Protein AF-A0A6I2M2J6-F1 (afdb_monomer)

Structure (mmCIF, N/CA/C/O backbone):
data_AF-A0A6I2M2J6-F1
#
_entry.id   AF-A0A6I2M2J6-F1
#
loop_
_atom_site.group_PDB
_atom_site.id
_atom_site.type_symbol
_atom_site.label_atom_id
_atom_site.label_alt_id
_atom_site.label_comp_id
_atom_site.label_asym_id
_atom_site.label_entity_id
_atom_site.label_seq_id
_atom_site.pdbx_PDB_ins_code
_atom_site.Cartn_x
_atom_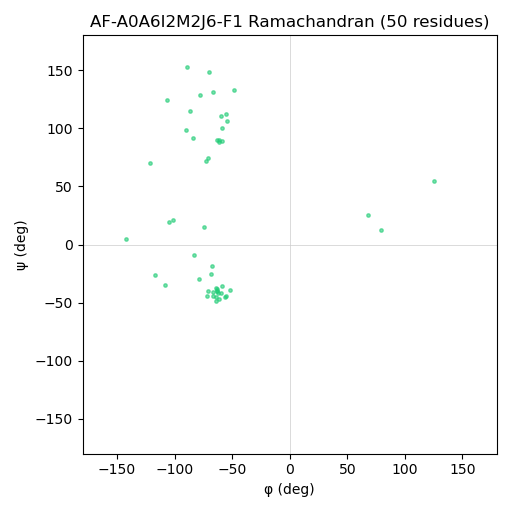site.Cartn_y
_atom_site.Cartn_z
_atom_site.occupancy
_atom_site.B_iso_or_equiv
_atom_site.auth_seq_id
_atom_site.auth_comp_id
_atom_site.auth_asym_id
_atom_site.auth_atom_id
_atom_site.pdbx_PDB_model_num
ATOM 1 N N . TRP A 1 1 ? 13.788 0.666 -2.905 1.00 78.75 1 TRP A N 1
ATOM 2 C CA . TRP A 1 1 ? 13.286 -0.696 -2.623 1.00 78.75 1 TRP A CA 1
ATOM 3 C C . TRP A 1 1 ? 11.918 -0.693 -1.933 1.00 78.75 1 TRP A C 1
ATOM 5 O O . TRP A 1 1 ? 11.006 -1.301 -2.472 1.00 78.75 1 TRP A O 1
ATOM 15 N N . ARG A 1 2 ? 11.714 0.027 -0.811 1.00 82.81 2 ARG A N 1
ATOM 16 C CA .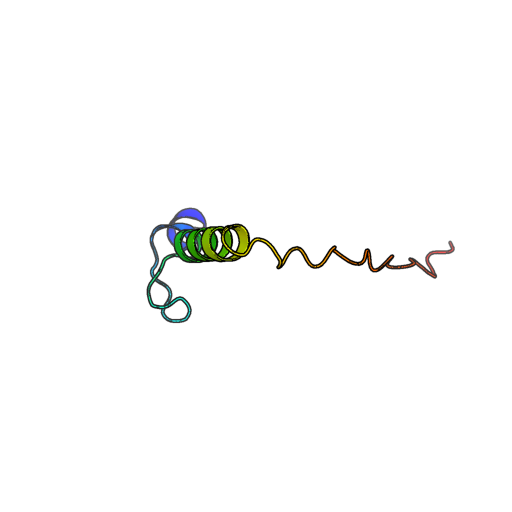 ARG A 1 2 ? 10.394 0.117 -0.141 1.00 82.81 2 ARG A CA 1
ATOM 17 C C . ARG A 1 2 ? 9.271 0.598 -1.057 1.00 82.81 2 ARG A C 1
ATOM 19 O O . ARG A 1 2 ? 8.188 0.032 -1.021 1.00 82.81 2 ARG A O 1
ATOM 26 N N . TYR A 1 3 ? 9.518 1.633 -1.858 1.00 83.69 3 TYR A N 1
ATOM 27 C CA . TYR A 1 3 ? 8.494 2.165 -2.761 1.00 83.69 3 TYR A CA 1
ATOM 28 C C . TYR A 1 3 ? 8.081 1.137 -3.822 1.00 83.69 3 TYR A C 1
ATOM 30 O O . TYR A 1 3 ? 6.899 0.855 -3.975 1.00 83.69 3 TYR A O 1
ATOM 38 N N . ASP A 1 4 ? 9.071 0.524 -4.473 1.00 86.31 4 ASP A N 1
ATOM 39 C CA . ASP A 1 4 ? 8.879 -0.515 -5.491 1.00 86.31 4 ASP A CA 1
ATOM 40 C C . ASP A 1 4 ? 8.053 -1.695 -4.955 1.00 86.31 4 ASP A C 1
ATOM 42 O O . ASP A 1 4 ? 7.070 -2.113 -5.560 1.00 86.31 4 ASP A O 1
ATOM 46 N N . TYR A 1 5 ? 8.374 -2.156 -3.742 1.00 84.56 5 TYR A N 1
ATOM 47 C CA . TYR A 1 5 ? 7.619 -3.209 -3.067 1.00 84.56 5 TYR A CA 1
ATOM 48 C C . TYR A 1 5 ? 6.161 -2.821 -2.783 1.00 84.56 5 TYR A C 1
ATOM 50 O O . TYR A 1 5 ? 5.264 -3.635 -2.966 1.00 84.56 5 TYR A O 1
ATOM 58 N N . ASN A 1 6 ? 5.911 -1.586 -2.341 1.00 86.94 6 ASN A N 1
ATOM 59 C CA . ASN A 1 6 ? 4.569 -1.160 -1.938 1.00 86.94 6 ASN A CA 1
ATOM 60 C C . ASN A 1 6 ? 3.650 -0.819 -3.119 1.00 86.94 6 ASN A C 1
ATOM 62 O O . ASN A 1 6 ? 2.432 -0.957 -2.983 1.00 86.94 6 ASN A O 1
ATOM 66 N N . HIS A 1 7 ? 4.203 -0.356 -4.244 1.00 83.44 7 HIS A N 1
ATOM 67 C CA . HIS A 1 7 ? 3.414 0.194 -5.354 1.00 83.44 7 HIS A CA 1
ATOM 68 C C . HIS A 1 7 ? 3.515 -0.585 -6.663 1.00 83.44 7 HIS A C 1
ATOM 70 O O . HIS A 1 7 ? 2.586 -0.513 -7.459 1.00 83.44 7 HIS A O 1
ATOM 76 N N . VAL A 1 8 ? 4.616 -1.297 -6.905 1.00 81.06 8 VAL A N 1
ATOM 77 C CA . VAL A 1 8 ? 4.896 -1.878 -8.228 1.00 81.06 8 VAL A CA 1
ATOM 78 C C . VAL A 1 8 ? 4.742 -3.389 -8.210 1.00 81.06 8 VAL A C 1
ATOM 80 O O . VAL A 1 8 ? 4.310 -3.976 -9.197 1.00 81.06 8 VAL A O 1
ATOM 83 N N . ARG A 1 9 ? 5.087 -4.040 -7.096 1.00 81.06 9 ARG A N 1
ATOM 84 C CA . ARG A 1 9 ? 5.168 -5.498 -7.062 1.00 81.06 9 ARG A CA 1
ATOM 85 C C . ARG A 1 9 ? 3.819 -6.144 -6.742 1.00 81.06 9 ARG A C 1
ATOM 87 O O . ARG A 1 9 ? 3.342 -5.990 -5.616 1.00 81.06 9 ARG A O 1
ATOM 94 N N . PRO A 1 10 ? 3.239 -6.908 -7.684 1.00 77.12 10 PRO A N 1
ATOM 95 C CA . PRO A 1 10 ? 2.071 -7.723 -7.400 1.00 77.12 10 PRO A CA 1
ATOM 96 C C . PRO A 1 10 ? 2.458 -8.838 -6.424 1.00 77.12 10 PRO A C 1
ATOM 98 O O . PRO A 1 10 ? 3.470 -9.517 -6.612 1.00 77.12 10 PRO A O 1
ATOM 101 N N . HIS A 1 11 ? 1.672 -9.021 -5.363 1.00 76.56 11 HIS A N 1
ATOM 102 C CA . HIS A 1 11 ? 1.909 -10.076 -4.380 1.00 76.56 11 HIS A CA 1
ATOM 103 C C . HIS A 1 11 ? 0.871 -11.190 -4.546 1.00 76.56 11 HIS A C 1
ATOM 105 O O . HIS A 1 11 ? -0.329 -10.925 -4.472 1.00 76.56 11 HIS A O 1
ATOM 111 N N . SER A 1 12 ? 1.302 -12.440 -4.745 1.00 73.50 12 SER A N 1
ATOM 112 C CA . SER A 1 12 ? 0.388 -13.573 -4.986 1.00 73.50 12 SER A CA 1
ATOM 113 C C . SER A 1 12 ? -0.602 -13.791 -3.836 1.00 73.50 12 SER A C 1
ATOM 115 O O . SER A 1 12 ? -1.771 -14.063 -4.084 1.00 73.50 12 SER A O 1
ATOM 117 N N . SER A 1 13 ? -0.178 -13.571 -2.586 1.00 75.50 13 SER A N 1
ATOM 118 C CA . SER A 1 13 ? -1.062 -13.644 -1.409 1.00 75.50 13 SER A CA 1
ATOM 119 C C . SER A 1 13 ? -2.121 -12.536 -1.362 1.00 75.50 13 SER A C 1
ATOM 121 O O . SER A 1 13 ? -3.105 -12.667 -0.647 1.00 75.50 13 SER A O 1
ATOM 123 N N . LEU A 1 14 ? -1.929 -11.444 -2.110 1.00 78.50 14 LEU A N 1
ATOM 124 C CA . LEU A 1 14 ? -2.874 -10.330 -2.240 1.00 78.50 14 LEU A CA 1
ATOM 125 C C . LEU A 1 14 ? -3.660 -10.405 -3.561 1.00 78.50 14 LEU A C 1
ATOM 127 O O . LEU A 1 14 ? -4.136 -9.387 -4.057 1.00 78.50 14 LEU A O 1
ATOM 131 N N . GLY A 1 15 ? -3.740 -11.588 -4.180 1.00 79.94 15 GLY A N 1
ATOM 132 C CA . GLY A 1 15 ? -4.422 -11.772 -5.464 1.00 79.94 15 GLY A CA 1
ATOM 133 C C . GLY A 1 15 ? -3.714 -11.089 -6.637 1.00 79.94 15 GLY A C 1
ATOM 134 O O . GLY A 1 15 ? -4.360 -10.709 -7.607 1.00 79.94 15 GLY A O 1
ATOM 135 N N . GLY A 1 16 ? -2.397 -10.884 -6.541 1.00 86.00 16 GLY A N 1
ATOM 136 C CA . GLY A 1 16 ? -1.620 -10.181 -7.562 1.00 86.00 16 GLY A CA 1
ATOM 137 C C . GLY A 1 16 ? -1.738 -8.656 -7.494 1.00 86.00 16 GLY A C 1
ATOM 138 O O . GLY A 1 16 ? -1.310 -7.977 -8.419 1.00 86.00 16 GLY A O 1
ATOM 139 N N . MET A 1 17 ? -2.285 -8.094 -6.415 1.00 84.25 17 MET A N 1
ATOM 140 C CA . MET A 1 17 ? -2.316 -6.645 -6.199 1.00 84.25 17 MET A CA 1
ATOM 141 C C . MET A 1 17 ? -1.066 -6.164 -5.459 1.00 84.25 17 MET A C 1
ATOM 143 O O . MET A 1 17 ? -0.455 -6.911 -4.685 1.00 84.25 17 MET A O 1
ATOM 147 N N . ALA A 1 18 ? -0.686 -4.902 -5.674 1.00 88.81 18 ALA A N 1
ATOM 148 C CA . ALA A 1 18 ? 0.348 -4.274 -4.862 1.00 88.81 18 ALA A CA 1
ATOM 149 C C . ALA A 1 18 ? -0.174 -4.021 -3.430 1.00 88.81 18 ALA A C 1
ATOM 151 O O . ALA A 1 18 ? -1.362 -3.723 -3.256 1.00 88.81 18 ALA A O 1
ATOM 152 N N . PRO A 1 19 ? 0.687 -4.063 -2.395 1.00 87.12 19 PRO A N 1
ATOM 153 C CA . PRO A 1 19 ? 0.280 -3.857 -1.001 1.00 87.12 19 PRO A CA 1
ATOM 154 C C . PRO A 1 19 ? -0.530 -2.575 -0.760 1.00 87.12 19 PRO A C 1
ATOM 156 O O . PRO A 1 19 ? -1.514 -2.580 -0.023 1.00 87.12 19 PRO A O 1
ATOM 159 N N . SER A 1 20 ? -0.158 -1.479 -1.420 1.00 88.00 20 SER A N 1
ATOM 160 C CA . SER A 1 20 ? -0.888 -0.205 -1.363 1.00 88.00 20 SER A CA 1
ATOM 161 C C . SER A 1 20 ? -2.303 -0.281 -1.951 1.00 88.00 20 SER A C 1
ATOM 163 O O . SER A 1 20 ? -3.227 0.334 -1.419 1.00 88.00 20 SER A O 1
ATOM 165 N N . GLN A 1 21 ? -2.488 -1.043 -3.031 1.00 87.62 21 GLN A N 1
ATOM 166 C CA . GLN A 1 21 ? -3.785 -1.234 -3.678 1.00 87.62 21 GLN A CA 1
ATOM 167 C C . GLN A 1 21 ? -4.692 -2.118 -2.823 1.00 87.62 21 GLN A C 1
ATOM 169 O O . GLN A 1 21 ? -5.844 -1.758 -2.597 1.00 87.62 21 GLN A O 1
ATOM 174 N N . ALA A 1 22 ? -4.153 -3.214 -2.282 1.00 87.69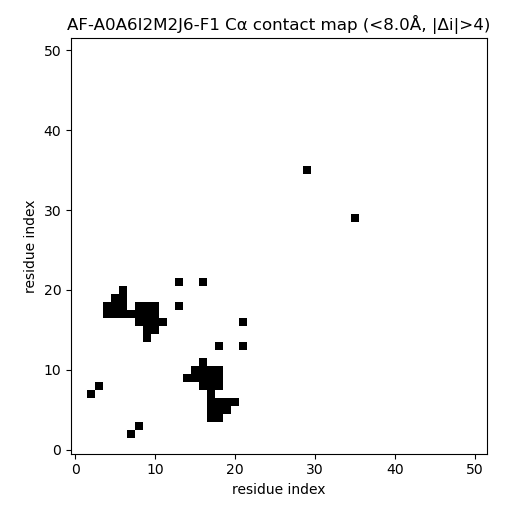 22 ALA A N 1
ATOM 175 C CA . ALA A 1 22 ? -4.877 -4.085 -1.361 1.00 87.69 22 ALA A CA 1
ATOM 176 C C . ALA A 1 22 ? -5.332 -3.322 -0.107 1.00 87.69 22 ALA A C 1
ATOM 178 O O . ALA A 1 22 ? -6.477 -3.453 0.321 1.00 87.69 22 ALA A O 1
ATOM 179 N N . ARG A 1 23 ? -4.466 -2.457 0.440 1.00 85.81 23 ARG A N 1
ATOM 180 C CA . ARG A 1 23 ? -4.810 -1.595 1.575 1.00 85.81 23 ARG A CA 1
ATOM 181 C C . ARG A 1 23 ? -5.948 -0.629 1.237 1.00 85.81 23 ARG A C 1
ATOM 183 O O . ARG A 1 23 ? -6.905 -0.551 1.996 1.00 85.81 23 ARG A O 1
ATOM 190 N N . ARG A 1 24 ? -5.894 0.054 0.087 1.00 86.50 24 ARG A N 1
ATOM 191 C CA . ARG A 1 24 ? -6.983 0.955 -0.329 1.00 86.50 24 ARG A CA 1
ATOM 192 C C . ARG A 1 24 ?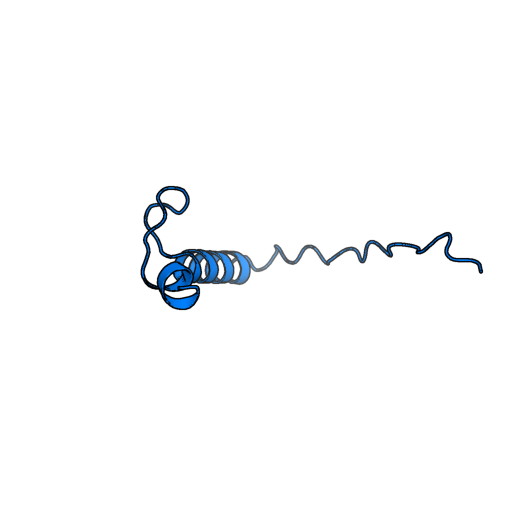 -8.304 0.225 -0.554 1.00 86.50 24 ARG A C 1
ATOM 194 O O . ARG A 1 24 ? -9.338 0.747 -0.153 1.00 86.50 24 ARG A O 1
ATOM 201 N N . ALA A 1 25 ? -8.277 -0.965 -1.151 1.00 85.81 25 ALA A N 1
ATOM 202 C CA . ALA A 1 25 ? -9.475 -1.785 -1.320 1.00 85.81 25 ALA A CA 1
ATOM 203 C C . ALA A 1 25 ? -10.069 -2.215 0.035 1.00 85.81 25 ALA A C 1
ATOM 205 O O . ALA A 1 25 ? -11.285 -2.168 0.210 1.00 85.81 25 ALA A O 1
ATOM 206 N N . LEU A 1 26 ? -9.217 -2.566 1.008 1.00 84.19 26 LEU A N 1
ATOM 207 C CA . LEU A 1 26 ? -9.633 -2.861 2.381 1.00 84.19 26 LEU A CA 1
ATOM 208 C C . LEU A 1 26 ? -10.231 -1.631 3.079 1.00 84.19 26 LEU A C 1
ATOM 210 O O . LEU A 1 26 ? -11.277 -1.728 3.704 1.00 84.19 26 LEU A O 1
ATOM 214 N N . GLU A 1 27 ? -9.605 -0.460 2.969 1.00 82.62 27 GLU A N 1
ATOM 215 C CA . GLU A 1 27 ? -10.139 0.775 3.560 1.00 82.62 27 GLU A CA 1
ATOM 216 C C . GLU A 1 27 ? -11.491 1.156 2.943 1.00 82.62 27 GLU A C 1
ATOM 218 O O . GLU A 1 27 ? -12.395 1.570 3.661 1.00 82.62 27 GLU A O 1
ATOM 223 N N . GLN A 1 28 ? -11.671 0.960 1.634 1.00 81.06 28 GLN A N 1
ATOM 224 C CA . GLN A 1 28 ? -12.950 1.182 0.958 1.00 81.06 28 GLN A CA 1
ATOM 225 C C . GLN A 1 28 ? -14.030 0.193 1.408 1.00 81.06 28 GLN A C 1
ATOM 227 O O . GLN A 1 28 ? -15.167 0.607 1.620 1.00 81.06 28 GLN A O 1
ATOM 232 N N . SER A 1 29 ? -13.702 -1.089 1.591 1.00 75.62 29 SER A N 1
ATOM 233 C CA . SER A 1 29 ? -14.675 -2.083 2.060 1.00 75.62 29 SER A CA 1
ATOM 234 C C . SER A 1 29 ? -15.053 -1.876 3.530 1.00 75.62 29 SER A C 1
ATOM 236 O O . SER A 1 29 ? -16.234 -1.939 3.866 1.00 75.62 29 SER A O 1
ATOM 238 N N . VAL A 1 30 ? -14.084 -1.540 4.387 1.00 70.25 30 VAL A N 1
ATOM 239 C CA . VAL A 1 30 ? -14.309 -1.193 5.800 1.00 70.25 30 VAL A CA 1
ATOM 240 C C . VAL A 1 30 ? -15.094 0.114 5.924 1.00 70.25 30 VAL A C 1
ATOM 242 O O . VAL A 1 30 ? -16.055 0.177 6.683 1.00 70.25 30 VAL A O 1
ATOM 245 N N . SER A 1 31 ? -14.745 1.1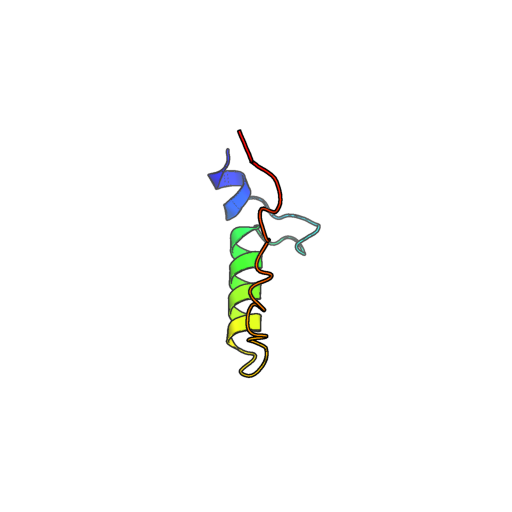46 5.151 1.00 61.97 31 SER A N 1
ATOM 246 C CA . SER A 1 31 ? -15.467 2.425 5.146 1.00 61.97 31 SER A CA 1
ATOM 247 C C . SER A 1 31 ? -16.871 2.309 4.546 1.00 61.97 31 SER A C 1
ATOM 249 O O . SER A 1 31 ? -17.730 3.124 4.874 1.00 61.97 31 SER A O 1
ATOM 251 N N . SER A 1 32 ? -17.112 1.331 3.666 1.00 62.59 32 SER A N 1
ATOM 252 C CA . SER A 1 32 ? -18.432 1.056 3.090 1.00 62.59 32 SER A CA 1
ATOM 253 C C . SER A 1 32 ? -19.309 0.185 3.995 1.00 62.59 32 SER A C 1
ATOM 255 O O . SER A 1 32 ? -20.493 0.037 3.697 1.00 62.59 32 SER A O 1
ATOM 257 N N . ALA A 1 33 ? -18.774 -0.378 5.084 1.00 59.19 33 ALA A N 1
ATOM 258 C CA . ALA A 1 33 ? -19.545 -1.061 6.114 1.00 59.19 33 ALA A CA 1
ATOM 259 C C . ALA A 1 33 ? -19.949 -0.041 7.201 1.00 59.19 33 ALA A C 1
ATOM 261 O O . ALA A 1 33 ? -19.157 0.223 8.107 1.00 59.19 33 ALA A O 1
ATOM 262 N N . PRO A 1 34 ? -21.179 0.518 7.196 1.00 55.84 34 PRO A N 1
ATOM 263 C CA . PRO A 1 34 ? -21.574 1.608 8.096 1.00 55.84 34 PRO A CA 1
ATOM 264 C C . PRO A 1 34 ? -21.809 1.150 9.550 1.00 55.84 34 PRO A C 1
ATOM 266 O O . PRO A 1 34 ? -22.430 1.862 10.330 1.00 55.84 34 PRO A O 1
ATOM 269 N N . GLY A 1 35 ? -21.358 -0.052 9.919 1.00 55.81 35 GLY A N 1
ATOM 270 C CA . GLY A 1 35 ? -21.630 -0.674 11.216 1.00 55.81 35 GLY A CA 1
ATOM 271 C C . GLY A 1 35 ? -20.469 -1.468 11.815 1.00 55.81 35 GLY A C 1
ATOM 272 O O . GLY A 1 35 ? -20.658 -2.090 12.851 1.00 55.81 35 GLY A O 1
ATOM 273 N N . ALA A 1 36 ? -19.280 -1.463 11.200 1.00 56.88 36 ALA A N 1
ATOM 274 C CA . ALA A 1 36 ? -18.126 -2.235 11.681 1.00 56.88 36 ALA A CA 1
ATOM 275 C C . ALA A 1 36 ? -17.054 -1.377 12.377 1.00 56.88 36 ALA A C 1
ATOM 277 O O . ALA A 1 36 ? -15.917 -1.816 12.538 1.00 56.88 36 ALA A O 1
ATOM 278 N N . LEU A 1 37 ? -17.402 -0.170 12.837 1.00 61.22 37 LEU A N 1
ATOM 279 C CA . LEU A 1 37 ? -16.647 0.487 13.905 1.00 61.22 37 LEU A CA 1
ATOM 280 C C . LEU A 1 37 ? -16.972 -0.240 15.216 1.00 61.22 37 LEU A C 1
ATOM 282 O O . LEU A 1 37 ? -17.690 0.278 16.070 1.00 61.22 37 LEU A O 1
ATOM 286 N N . ALA A 1 38 ? -16.455 -1.463 15.371 1.00 62.22 38 ALA A N 1
ATOM 287 C CA . ALA A 1 38 ? -16.192 -1.970 16.705 1.00 62.22 38 ALA A CA 1
ATOM 288 C C . ALA A 1 38 ? -15.280 -0.922 17.337 1.00 62.22 38 ALA A C 1
ATOM 290 O O . ALA A 1 38 ? -14.176 -0.674 16.843 1.00 62.22 38 ALA A O 1
ATOM 291 N N . GLN A 1 39 ? -15.810 -0.218 18.339 1.00 61.69 39 GLN A N 1
ATOM 292 C CA . GLN A 1 39 ? -15.028 0.736 19.105 1.00 61.69 39 GLN A CA 1
ATOM 293 C C . GLN A 1 39 ? -13.738 0.011 19.487 1.00 61.69 39 GLN A C 1
ATOM 295 O O . GLN A 1 39 ? -13.828 -1.157 19.882 1.00 61.69 39 GLN A O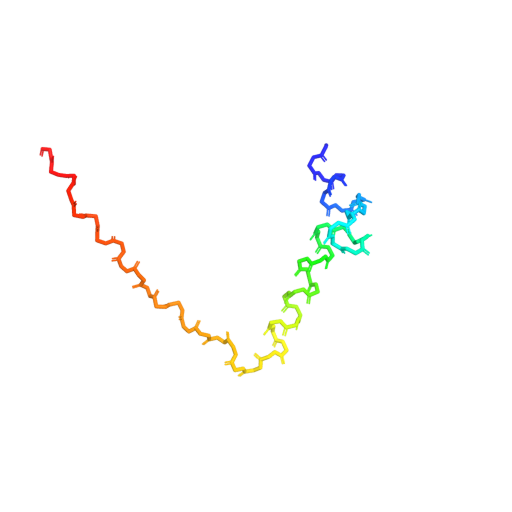 1
ATOM 300 N N . PRO A 1 40 ? -12.549 0.618 19.323 1.00 58.31 40 PRO A N 1
ATOM 301 C CA . PRO A 1 40 ? -11.386 0.062 19.971 1.00 58.31 40 PRO A CA 1
ATOM 302 C C . PRO A 1 40 ? -11.744 0.083 21.452 1.00 58.31 40 PRO A C 1
ATOM 304 O O . PRO A 1 40 ? -11.735 1.144 22.074 1.00 58.31 40 PRO A O 1
ATOM 307 N N . GLU A 1 41 ? -12.150 -1.068 21.992 1.00 58.59 41 GLU A N 1
ATOM 308 C CA . GLU A 1 41 ? -12.102 -1.292 23.418 1.00 58.59 41 GLU A CA 1
ATOM 309 C C . GLU A 1 41 ? -10.651 -0.985 23.719 1.00 58.59 41 GLU A C 1
ATOM 311 O O . GLU A 1 41 ? -9.734 -1.650 23.223 1.00 58.59 41 GLU A O 1
ATOM 316 N N . THR A 1 42 ? -10.436 0.168 24.341 1.00 58.69 42 THR A N 1
ATOM 317 C CA . THR A 1 42 ? -9.132 0.582 24.791 1.00 58.69 42 THR A CA 1
ATOM 318 C C . THR A 1 42 ? -8.792 -0.474 25.814 1.00 58.69 42 THR A C 1
ATOM 320 O O . THR A 1 42 ? -9.153 -0.364 26.981 1.00 58.69 42 THR A O 1
ATOM 323 N N . HIS A 1 43 ? -8.158 -1.554 25.354 1.00 57.84 43 HIS A N 1
ATOM 324 C CA . HIS A 1 43 ? -7.440 -2.474 26.199 1.00 57.84 43 HIS A CA 1
ATOM 325 C C . HIS A 1 43 ? -6.402 -1.573 26.839 1.00 57.84 43 HIS A C 1
ATOM 327 O O . HIS A 1 43 ? -5.347 -1.296 26.263 1.00 57.84 43 HIS A O 1
ATOM 333 N N . GLN A 1 44 ? -6.794 -0.994 27.973 1.00 59.00 44 GLN A N 1
ATOM 334 C CA . GLN A 1 44 ? -5.950 -0.238 28.852 1.00 59.00 44 GLN A CA 1
ATOM 335 C C . GLN A 1 44 ? -4.925 -1.264 29.277 1.00 59.00 44 GLN A C 1
ATOM 337 O O . GLN A 1 44 ? -5.155 -2.048 30.194 1.00 59.00 44 GLN A O 1
ATOM 342 N N . TYR A 1 45 ? -3.844 -1.332 28.505 1.00 59.34 45 TYR A N 1
ATOM 343 C CA . TYR A 1 45 ? -2.657 -2.078 28.836 1.00 59.34 45 TYR A CA 1
ATOM 344 C C . TYR A 1 45 ? -2.175 -1.415 30.120 1.00 59.34 45 TYR A C 1
ATOM 346 O O . TYR A 1 45 ? -1.482 -0.398 30.096 1.00 59.34 45 TYR A O 1
ATOM 354 N N . GLN A 1 46 ? -2.681 -1.904 31.253 1.00 59.62 46 GLN A N 1
ATOM 355 C CA . GLN A 1 46 ? -2.206 -1.502 32.554 1.00 59.62 46 GLN A CA 1
ATOM 356 C C . GLN A 1 46 ? -0.733 -1.874 32.543 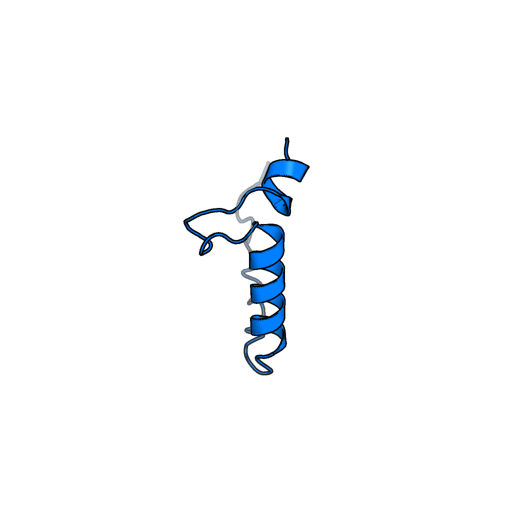1.00 59.62 46 GLN A C 1
ATOM 358 O O . GLN A 1 46 ? -0.374 -3.051 32.507 1.00 59.62 46 GLN A O 1
ATOM 363 N N . VAL A 1 47 ? 0.129 -0.861 32.526 1.00 62.81 47 VAL A N 1
ATOM 364 C CA . VAL A 1 47 ? 1.543 -1.031 32.837 1.00 62.81 47 VAL A CA 1
ATOM 365 C C . VAL A 1 47 ? 1.604 -1.298 34.339 1.00 62.81 47 VAL A C 1
ATOM 367 O O . VAL A 1 47 ? 1.906 -0.426 35.148 1.00 62.81 47 VAL A O 1
ATOM 370 N N . GLN A 1 48 ? 1.221 -2.510 34.730 1.00 61.19 48 GLN A N 1
ATOM 371 C CA . GLN A 1 48 ? 1.401 -3.002 36.079 1.00 61.19 48 GLN A CA 1
ATOM 372 C C . GLN A 1 48 ? 2.826 -3.553 36.154 1.00 61.19 48 GLN A C 1
ATOM 374 O O . GLN A 1 48 ? 3.075 -4.707 35.820 1.00 61.19 48 GLN A O 1
ATOM 379 N N . GLY A 1 49 ? 3.769 -2.700 36.561 1.00 59.72 49 GLY A N 1
ATOM 380 C CA . GLY A 1 49 ? 5.075 -3.162 37.035 1.00 59.72 49 GLY A CA 1
ATOM 381 C C . GLY A 1 49 ? 6.300 -2.581 36.340 1.00 59.72 49 GLY A C 1
ATOM 382 O O . GLY A 1 49 ? 7.173 -3.337 35.936 1.00 59.72 49 GLY A O 1
ATOM 383 N N . LEU A 1 50 ? 6.428 -1.257 36.281 1.00 60.50 50 LEU A N 1
ATOM 384 C CA . LEU A 1 50 ? 7.756 -0.633 36.273 1.00 60.50 50 LEU A CA 1
ATOM 385 C C . LEU A 1 50 ? 7.846 0.308 37.473 1.00 60.50 50 LEU A C 1
ATOM 387 O O . LEU A 1 50 ? 7.803 1.527 37.345 1.00 60.50 50 LEU A O 1
ATOM 391 N N . SER A 1 51 ? 7.894 -0.301 38.658 1.00 53.88 51 SER A N 1
ATOM 392 C CA . SER A 1 51 ? 8.440 0.359 39.839 1.00 53.88 51 SER A CA 1
ATOM 393 C C . SER A 1 51 ? 9.959 0.298 39.712 1.00 53.88 51 SER A C 1
ATOM 395 O O . SER A 1 51 ? 10.500 -0.785 39.484 1.00 53.88 51 SER A O 1
ATOM 397 N N . SER A 1 52 ? 10.627 1.437 39.859 1.00 55.88 52 SER A N 1
ATOM 398 C CA . SER A 1 52 ? 12.059 1.510 40.140 1.00 55.88 52 SER A CA 1
ATOM 399 C C . SER A 1 52 ? 12.303 2.472 41.287 1.00 55.88 52 SER A C 1
ATOM 401 O O . SER A 1 52 ? 11.428 3.338 41.514 1.00 55.88 52 SER A O 1
#

Solvent-accessible surface area (backbone atoms only — not comparable to full-atom values): 3380 Å² total; per-residue (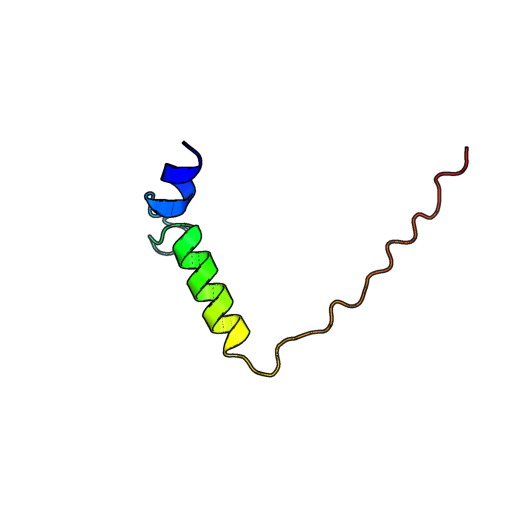Å²): 108,72,62,50,51,34,67,68,40,56,33,73,95,58,78,51,32,19,58,54,54,51,49,51,54,49,51,51,54,55,68,68,40,94,78,71,78,69,71,79,73,75,75,72,76,73,84,81,79,83,84,130

Foldseek 3Di:
DVVCQQQPFQDVVLVGHHVVVSVVVVVVVCVVPPPPCPPPPPPVPPPPDDDD

pLDDT: mean 72.57, std 12.1, r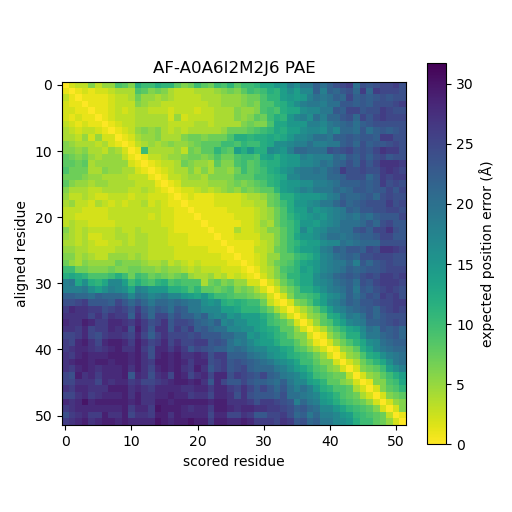ange [53.88, 88.81]

Secondary structure (DSSP, 8-state):
-HHHHHHT--BGGGTTB-HHHHHHHHHHHHHT-TT-----------------

Radius of gyration: 17.97 Å; Cα contacts (8 Å, |Δi|>4): 29; chains: 1; bounding box: 35×16×48 Å

Mean predicted aligned error: 13.95 Å

Sequence (52 aa):
WRYDYNHVRPHSSLGGMAPSQARRALEQSVSSAPGALAQPETHQYQVQGLSS